Protein AF-A0A2C9UJ56-F1 (afdb_monomer_lite)

Secondary structure (DSSP, 8-state):
--S--HHHHHHHHHHHHHHHHHHHHHHHHHHHHHTTS-HHHHHHHHHHHHHHHHHHHHHHHHHHHHT-TT---S-HHHIIIIIHHHHHHHHHHHHHHHHHTT-STT-PPPHHHHHHHHHHHHHHHHHHHHHHHHHH--SS--TTTT----SS-TT--------

InterPro domains:
  IPR020532 Cycloeucalenol cycloisomerase [PTHR35136] (1-161)

Radius of gyration: 20.85 Å; chains: 1; bounding box: 59×52×51 Å

Organism: Manihot esculenta (NCBI:txid3983)

pLDDT: mean 81.33, std 14.79, range [35.41, 95.06]

Sequence (163 aa):
MNDVPHTTFLLTHVCFLFYHVTANMTLRRLRHAITDLPDKVQWVIEAAWILALSYFIAYLETLAISNFPYYEFVDRASMYKVGSLFYAIYFIVSFPMFLRIDEKPGDLWDLTRVAVDALGAAMLVTIILDLWRIFLGPIVPQRNAKQCLQRGLPWFHGHANET

Structure (mmCIF, N/CA/C/O backbone):
data_AF-A0A2C9UJ56-F1
#
_entry.id   AF-A0A2C9UJ56-F1
#
loop_
_atom_site.group_PDB
_atom_site.id
_atom_site.type_symbol
_atom_site.label_atom_id
_atom_site.label_alt_id
_atom_site.label_comp_id
_atom_site.label_asym_id
_atom_site.label_entity_id
_atom_site.label_seq_id
_atom_site.pdbx_PDB_ins_code
_atom_site.Cartn_x
_atom_site.Cartn_y
_atom_site.Cartn_z
_atom_site.occupancy
_atom_site.B_iso_or_equiv
_atom_site.auth_seq_id
_atom_site.auth_comp_id
_atom_site.auth_asym_id
_atom_site.auth_atom_id
_atom_site.pdbx_PDB_model_num
ATOM 1 N N . MET A 1 1 ? 27.482 -0.427 -5.618 1.00 56.41 1 MET A N 1
ATOM 2 C CA . MET A 1 1 ? 26.028 -0.149 -5.695 1.00 56.41 1 MET A CA 1
ATOM 3 C C . MET A 1 1 ? 25.823 0.703 -6.936 1.00 56.41 1 MET A C 1
ATOM 5 O O . MET A 1 1 ? 26.560 1.664 -7.054 1.00 56.41 1 MET A O 1
ATOM 9 N N . ASN A 1 2 ? 24.950 0.291 -7.862 1.00 65.94 2 ASN A N 1
ATOM 10 C CA . ASN A 1 2 ? 24.821 0.737 -9.270 1.00 65.94 2 ASN A CA 1
ATOM 11 C C . ASN A 1 2 ? 24.599 2.255 -9.511 1.00 65.94 2 ASN A C 1
ATOM 13 O O . ASN A 1 2 ? 23.561 2.626 -10.042 1.00 65.94 2 ASN A O 1
ATOM 17 N N . ASP A 1 3 ? 25.516 3.136 -9.105 1.00 73.50 3 ASP A N 1
ATOM 18 C CA . ASP A 1 3 ? 25.505 4.586 -9.392 1.00 73.50 3 ASP A CA 1
ATOM 19 C C . ASP A 1 3 ? 24.232 5.354 -8.963 1.00 73.50 3 ASP A C 1
ATOM 21 O O . ASP A 1 3 ? 24.013 6.500 -9.351 1.00 73.50 3 ASP A O 1
ATOM 25 N N . VAL A 1 4 ? 23.395 4.756 -8.106 1.00 77.62 4 VAL A N 1
ATOM 26 C CA . VAL A 1 4 ? 22.187 5.392 -7.562 1.00 77.62 4 VAL A CA 1
ATOM 27 C C . VAL A 1 4 ? 22.547 6.223 -6.321 1.00 77.62 4 VAL A C 1
ATOM 29 O O . VAL A 1 4 ? 23.162 5.681 -5.396 1.00 77.62 4 VAL A O 1
ATOM 32 N N . PRO A 1 5 ? 22.129 7.503 -6.233 1.00 83.06 5 PRO A N 1
ATOM 33 C CA . PRO A 1 5 ? 22.401 8.343 -5.067 1.00 83.06 5 PRO A CA 1
ATOM 34 C C . PRO A 1 5 ? 21.855 7.739 -3.768 1.00 83.06 5 PRO A C 1
ATOM 36 O O . PRO A 1 5 ? 20.692 7.360 -3.701 1.00 83.06 5 PRO A O 1
ATOM 39 N N . HIS A 1 6 ? 22.653 7.717 -2.695 1.00 82.31 6 HIS A N 1
ATOM 40 C CA . HIS A 1 6 ? 22.233 7.146 -1.403 1.00 82.31 6 HIS A CA 1
ATOM 41 C C . HIS A 1 6 ? 20.978 7.800 -0.807 1.00 82.31 6 HIS A C 1
ATOM 43 O O . HIS A 1 6 ? 20.223 7.164 -0.071 1.00 82.31 6 HIS A O 1
ATOM 49 N N . THR A 1 7 ? 20.738 9.066 -1.145 1.00 82.62 7 THR A N 1
ATOM 50 C CA . THR A 1 7 ? 19.562 9.824 -0.714 1.00 82.62 7 THR A CA 1
ATOM 51 C C . THR A 1 7 ? 18.252 9.206 -1.196 1.00 82.62 7 THR A C 1
ATOM 53 O O . THR A 1 7 ? 17.245 9.357 -0.509 1.00 82.62 7 THR A O 1
ATOM 56 N N . THR A 1 8 ? 18.243 8.464 -2.311 1.00 80.12 8 THR A N 1
ATOM 57 C CA . THR A 1 8 ? 17.021 7.825 -2.821 1.00 80.12 8 THR A CA 1
ATOM 58 C C . THR A 1 8 ? 16.516 6.742 -1.873 1.00 80.12 8 THR A C 1
ATOM 60 O O . THR A 1 8 ? 15.315 6.668 -1.645 1.00 80.12 8 THR A O 1
ATOM 63 N N . PHE A 1 9 ? 17.401 5.970 -1.232 1.00 82.38 9 PHE A N 1
ATOM 64 C CA . PHE A 1 9 ? 17.005 4.934 -0.271 1.00 82.38 9 PHE A CA 1
ATOM 65 C C . PHE A 1 9 ? 16.280 5.533 0.936 1.00 82.38 9 PHE A C 1
ATOM 67 O O . PHE A 1 9 ? 15.212 5.058 1.315 1.00 82.38 9 PHE A O 1
ATOM 74 N N . LEU A 1 10 ? 16.809 6.618 1.506 1.00 84.94 10 LEU A N 1
ATOM 75 C CA . LEU A 1 10 ? 16.147 7.308 2.616 1.00 84.94 10 LEU A CA 1
ATOM 76 C C . LEU A 1 10 ? 14.840 7.970 2.169 1.00 84.94 10 LEU A C 1
ATOM 78 O O . LEU A 1 10 ? 13.845 7.922 2.891 1.00 84.94 10 LEU A O 1
ATOM 82 N N . LEU A 1 11 ? 14.825 8.537 0.959 1.00 86.31 11 LEU A N 1
ATOM 83 C CA . LEU A 1 11 ? 13.638 9.169 0.397 1.00 86.31 11 LEU A CA 1
ATOM 84 C C . LEU A 1 11 ? 12.500 8.165 0.194 1.00 86.31 11 LEU A C 1
ATOM 86 O O . LEU A 1 11 ? 11.368 8.485 0.544 1.00 86.31 11 LEU A O 1
ATOM 90 N N . THR A 1 12 ? 12.791 6.946 -0.280 1.00 85.75 12 THR A N 1
ATOM 91 C CA . THR A 1 12 ? 11.751 5.916 -0.439 1.00 85.75 12 THR A CA 1
ATOM 92 C C . THR A 1 12 ? 11.009 5.669 0.868 1.00 85.75 12 THR A C 1
ATOM 94 O O . THR A 1 12 ? 9.782 5.648 0.872 1.00 85.75 12 THR A O 1
ATOM 97 N N . HIS A 1 13 ? 11.719 5.579 1.997 1.00 87.75 13 HIS A N 1
ATOM 98 C CA . HIS A 1 13 ? 11.092 5.350 3.295 1.00 87.75 13 HIS A CA 1
ATOM 99 C C . HIS A 1 13 ? 10.102 6.464 3.664 1.00 87.75 13 HIS A C 1
ATOM 101 O O . HIS A 1 13 ? 8.972 6.185 4.066 1.00 87.75 13 HIS A O 1
ATOM 107 N N . VAL A 1 14 ? 10.495 7.724 3.462 1.00 89.81 14 VAL A N 1
ATOM 108 C CA . VAL A 1 14 ? 9.632 8.887 3.718 1.00 89.81 14 VAL A CA 1
ATOM 109 C C . VAL A 1 14 ? 8.418 8.894 2.785 1.00 89.81 14 VAL A C 1
ATOM 111 O O . VAL A 1 14 ? 7.301 9.118 3.249 1.00 89.81 14 VAL A O 1
ATOM 114 N N . CYS A 1 15 ? 8.609 8.594 1.497 1.00 88.50 15 CYS A N 1
ATOM 115 C CA . CYS A 1 15 ? 7.524 8.483 0.519 1.00 88.50 15 CYS A CA 1
ATOM 116 C C . CYS A 1 15 ? 6.509 7.404 0.923 1.00 88.50 15 CYS A C 1
ATOM 118 O O . CYS A 1 15 ? 5.312 7.681 1.003 1.00 88.50 15 CYS A O 1
ATOM 120 N N . PHE A 1 16 ? 6.973 6.201 1.273 1.00 89.88 16 PHE A N 1
ATOM 121 C CA . PHE A 1 16 ? 6.087 5.124 1.712 1.00 89.88 16 PHE A CA 1
ATOM 122 C C . PHE A 1 16 ? 5.319 5.488 2.979 1.00 89.88 16 PHE A C 1
ATOM 124 O O . PHE A 1 16 ? 4.107 5.272 3.029 1.00 89.88 16 PHE A O 1
ATOM 131 N N . LEU A 1 17 ? 5.976 6.062 3.990 1.00 90.88 17 LEU A N 1
ATOM 132 C CA . LEU A 1 17 ? 5.291 6.511 5.203 1.00 90.88 17 LEU A CA 1
ATOM 133 C C . LEU A 1 17 ? 4.220 7.558 4.885 1.00 90.88 17 LEU A C 1
ATOM 135 O O . LEU A 1 17 ? 3.103 7.467 5.394 1.00 90.88 17 LEU A O 1
ATOM 139 N N . PHE A 1 18 ? 4.520 8.506 3.996 1.00 92.44 18 PHE A N 1
ATOM 140 C CA . PHE A 1 18 ? 3.563 9.519 3.565 1.00 92.44 18 PHE A CA 1
ATOM 141 C C . PHE A 1 18 ? 2.306 8.904 2.927 1.00 92.44 18 PHE A C 1
ATOM 143 O O . PHE A 1 18 ? 1.188 9.326 3.241 1.00 92.44 18 PHE A O 1
ATOM 150 N N . TYR A 1 19 ? 2.459 7.870 2.096 1.00 92.62 19 TYR A N 1
ATOM 151 C CA . TYR A 1 19 ? 1.326 7.155 1.499 1.00 92.62 19 TYR A CA 1
ATOM 152 C C . TYR A 1 19 ? 0.466 6.455 2.548 1.00 92.62 19 TYR A C 1
ATOM 154 O O . TYR A 1 19 ? -0.756 6.571 2.502 1.00 92.62 19 TYR A O 1
ATOM 162 N N . HIS A 1 20 ? 1.086 5.792 3.525 1.00 93.06 20 HIS A N 1
ATOM 163 C CA . HIS A 1 20 ? 0.362 5.089 4.586 1.00 93.06 20 HIS A CA 1
ATOM 164 C C . HIS A 1 20 ? -0.358 6.046 5.539 1.00 93.06 20 HIS A C 1
ATOM 166 O O . HIS A 1 20 ? -1.507 5.801 5.896 1.00 93.06 20 HIS A O 1
ATOM 172 N N . VAL A 1 21 ? 0.264 7.169 5.908 1.00 92.81 21 VAL A N 1
ATOM 173 C CA . VAL A 1 21 ? -0.384 8.200 6.735 1.00 92.81 21 VAL A CA 1
ATOM 174 C C . VAL A 1 21 ? -1.575 8.809 5.998 1.00 92.81 21 VAL A C 1
ATOM 176 O O . VAL A 1 21 ? -2.666 8.909 6.564 1.00 92.81 21 VAL A O 1
ATOM 179 N N . THR A 1 22 ? -1.395 9.166 4.723 1.00 92.19 22 THR A N 1
ATOM 180 C CA . THR A 1 22 ? -2.477 9.700 3.883 1.00 92.19 22 THR A CA 1
ATOM 181 C C . THR A 1 22 ? -3.613 8.685 3.744 1.00 92.19 22 THR A C 1
ATOM 183 O O . THR A 1 22 ? -4.778 9.030 3.954 1.00 92.19 22 THR A O 1
ATOM 186 N N . ALA A 1 23 ? -3.288 7.416 3.476 1.00 92.50 23 ALA A N 1
ATOM 187 C CA . ALA A 1 23 ? -4.262 6.334 3.410 1.00 92.50 23 ALA A CA 1
ATOM 188 C C . ALA A 1 23 ? -5.037 6.197 4.723 1.00 92.50 23 ALA A C 1
ATOM 190 O O . ALA A 1 23 ? -6.265 6.272 4.701 1.00 92.50 23 ALA A O 1
ATOM 191 N N . ASN A 1 24 ? -4.353 6.126 5.866 1.00 93.00 24 ASN A N 1
ATOM 192 C CA . ASN A 1 24 ? -4.988 6.033 7.181 1.00 93.00 24 ASN A CA 1
ATOM 193 C C . ASN A 1 24 ? -5.948 7.198 7.447 1.00 93.00 24 ASN A C 1
ATOM 195 O O . ASN A 1 24 ? -7.073 6.979 7.896 1.00 93.00 24 ASN A O 1
ATOM 199 N N . MET A 1 25 ? -5.551 8.435 7.130 1.00 92.12 25 MET A N 1
ATOM 200 C CA . MET A 1 25 ? -6.434 9.597 7.272 1.00 92.12 25 MET A CA 1
ATOM 201 C C . MET A 1 25 ? -7.694 9.473 6.408 1.00 92.12 25 MET A C 1
ATOM 203 O O . MET A 1 25 ? -8.795 9.744 6.893 1.00 92.12 25 MET A O 1
ATOM 207 N N . THR A 1 26 ? -7.557 9.052 5.145 1.00 93.06 26 THR A N 1
ATOM 208 C CA . THR A 1 26 ? -8.716 8.875 4.253 1.00 93.06 26 THR A CA 1
ATOM 209 C C . THR A 1 26 ? -9.622 7.731 4.698 1.00 93.06 26 THR A C 1
ATOM 211 O O . THR A 1 26 ? -10.835 7.917 4.725 1.00 93.06 26 THR A O 1
ATOM 214 N N . LEU A 1 27 ? -9.062 6.592 5.122 1.00 91.88 27 LEU A N 1
ATOM 215 C CA . LEU A 1 27 ? -9.838 5.447 5.597 1.00 91.88 27 LEU A CA 1
ATOM 216 C C . LEU A 1 27 ? -10.579 5.759 6.900 1.00 91.88 27 LEU A C 1
ATOM 218 O O . LEU A 1 27 ? -11.744 5.395 7.024 1.00 91.88 27 LEU A O 1
ATOM 222 N N . ARG A 1 28 ? -9.963 6.478 7.848 1.00 92.00 28 ARG A N 1
ATOM 223 C CA . ARG A 1 28 ? -10.650 6.920 9.077 1.00 92.00 28 ARG A CA 1
ATOM 224 C C . ARG A 1 28 ? -11.825 7.843 8.769 1.00 92.00 28 ARG A C 1
ATOM 226 O O . ARG A 1 28 ? -12.906 7.673 9.327 1.00 92.00 28 ARG A O 1
ATOM 233 N N . ARG A 1 29 ? -11.636 8.799 7.852 1.00 92.38 29 ARG A N 1
ATOM 234 C CA . ARG A 1 29 ? -12.720 9.685 7.399 1.00 92.38 29 ARG A CA 1
ATOM 235 C C . ARG A 1 29 ? -13.830 8.913 6.695 1.00 92.38 29 ARG A C 1
ATOM 237 O O . ARG A 1 29 ? -14.997 9.183 6.955 1.00 92.38 29 ARG A O 1
ATOM 244 N N . LEU A 1 30 ? -13.469 7.954 5.844 1.00 91.81 30 LEU A N 1
ATOM 245 C CA . LEU A 1 30 ? -14.426 7.102 5.149 1.00 91.81 30 LEU A CA 1
ATOM 246 C C . LEU A 1 30 ? -15.245 6.276 6.142 1.00 91.81 30 LEU A C 1
ATOM 248 O O . LEU A 1 30 ? -16.466 6.329 6.080 1.00 91.81 30 LEU A O 1
ATOM 252 N N . ARG A 1 31 ? -14.588 5.597 7.092 1.00 90.62 31 ARG A N 1
ATOM 253 C CA . ARG A 1 31 ? -15.236 4.839 8.174 1.00 90.62 31 ARG A CA 1
ATOM 254 C C . ARG A 1 31 ? -16.244 5.675 8.935 1.00 90.62 31 ARG A C 1
ATOM 256 O O . ARG A 1 31 ? -17.377 5.251 9.111 1.00 90.62 31 ARG A O 1
ATOM 263 N N . HIS A 1 32 ? -15.849 6.886 9.317 1.00 90.69 32 HIS A N 1
ATOM 264 C CA . HIS A 1 32 ? -16.751 7.794 10.007 1.00 90.69 32 HIS A CA 1
ATOM 265 C C . HIS A 1 32 ? -17.959 8.179 9.138 1.00 90.69 32 HIS A C 1
ATOM 267 O O . HIS A 1 32 ? -19.086 8.158 9.623 1.00 90.69 32 HIS A O 1
ATOM 273 N N . ALA A 1 33 ? -17.745 8.452 7.848 1.00 90.56 33 ALA A N 1
ATOM 274 C CA . ALA A 1 33 ? -18.808 8.815 6.911 1.00 90.56 33 ALA A CA 1
ATOM 275 C C . ALA A 1 33 ? -19.780 7.665 6.589 1.00 90.56 33 ALA A C 1
ATOM 277 O O . ALA A 1 33 ? -20.925 7.929 6.233 1.00 90.56 33 ALA A O 1
ATOM 278 N N . ILE A 1 34 ? -19.340 6.407 6.696 1.00 90.88 34 ILE A N 1
ATOM 279 C CA . ILE A 1 34 ? -20.161 5.226 6.385 1.00 90.88 34 ILE A CA 1
ATOM 280 C C . ILE A 1 34 ? -20.761 4.545 7.620 1.00 90.88 34 ILE A C 1
ATOM 282 O O . ILE A 1 34 ? -21.427 3.526 7.459 1.00 90.88 34 ILE A O 1
ATOM 286 N N . THR A 1 35 ? -20.559 5.096 8.824 1.00 89.56 35 THR A N 1
ATOM 287 C CA . THR A 1 35 ? -20.985 4.492 10.105 1.00 89.56 35 THR A CA 1
ATOM 288 C C . THR A 1 35 ? -22.474 4.128 10.134 1.00 89.56 35 THR A C 1
ATOM 290 O O . THR A 1 35 ? -22.847 3.125 10.735 1.00 89.56 35 THR A O 1
ATOM 293 N N . ASP A 1 36 ? -23.318 4.903 9.449 1.00 90.12 36 ASP A N 1
ATOM 294 C CA . ASP A 1 36 ? -24.773 4.704 9.436 1.00 90.12 36 ASP A CA 1
ATOM 295 C C . ASP A 1 36 ? -25.244 3.636 8.426 1.00 90.12 36 ASP A C 1
ATOM 297 O O . ASP A 1 36 ? -26.428 3.293 8.381 1.00 90.12 36 ASP A O 1
ATOM 301 N N . LEU A 1 37 ? -24.345 3.107 7.585 1.00 89.19 37 LEU A N 1
ATOM 302 C CA . LEU A 1 37 ? -24.674 2.085 6.589 1.00 89.19 37 LEU A CA 1
ATOM 303 C C . LEU A 1 37 ? -24.587 0.661 7.166 1.00 89.19 37 LEU A C 1
ATOM 305 O O . LEU A 1 37 ? -23.851 0.427 8.119 1.00 89.19 37 LEU A O 1
ATOM 309 N N . PRO A 1 38 ? -25.262 -0.330 6.550 1.00 91.88 38 PRO A N 1
ATOM 310 C CA . PRO A 1 38 ? -25.139 -1.732 6.947 1.00 91.88 38 PRO A CA 1
ATOM 311 C C . PRO A 1 38 ? -23.702 -2.262 6.827 1.00 91.88 38 PRO A C 1
ATOM 313 O O . PRO A 1 38 ? -23.032 -1.995 5.828 1.00 91.88 38 PRO A O 1
ATOM 316 N N . ASP A 1 39 ? -23.279 -3.125 7.757 1.00 90.00 39 ASP A N 1
ATOM 317 C CA . ASP A 1 39 ? -21.910 -3.672 7.845 1.00 90.00 39 ASP A CA 1
ATOM 318 C C . ASP A 1 39 ? -21.371 -4.244 6.525 1.00 90.00 39 ASP A C 1
ATOM 320 O O . ASP A 1 39 ? -20.211 -4.048 6.167 1.00 90.00 39 ASP A O 1
ATOM 324 N N . LYS A 1 40 ? -22.222 -4.941 5.758 1.00 92.25 40 LYS A N 1
ATOM 325 C CA . LYS A 1 40 ? -21.837 -5.503 4.451 1.00 92.25 40 LYS A CA 1
ATOM 326 C C . LYS A 1 40 ? -21.481 -4.413 3.445 1.00 92.25 40 LYS A C 1
ATOM 328 O O . LYS A 1 40 ? -20.553 -4.578 2.661 1.00 92.25 40 LYS A O 1
ATOM 333 N N . VAL A 1 41 ? -22.235 -3.318 3.453 1.00 91.25 41 VAL A N 1
ATOM 334 C CA . VAL A 1 41 ? -22.017 -2.185 2.553 1.00 91.25 41 VAL A CA 1
ATOM 335 C C . VAL A 1 41 ? -20.766 -1.425 2.980 1.00 91.25 41 VAL A C 1
ATOM 337 O O . VAL A 1 41 ? -19.962 -1.079 2.119 1.00 91.25 41 VAL A O 1
ATOM 340 N N . GLN A 1 42 ? -20.545 -1.258 4.289 1.00 89.56 42 GLN A N 1
ATOM 341 C CA . GLN A 1 42 ? -19.312 -0.665 4.808 1.00 89.56 42 GLN A CA 1
ATOM 342 C C . GLN A 1 42 ? -18.076 -1.450 4.354 1.00 89.56 42 GLN A C 1
ATOM 344 O O . GLN A 1 42 ? -17.159 -0.869 3.781 1.00 89.56 42 GLN A O 1
ATOM 349 N N . TRP A 1 43 ? -18.094 -2.779 4.507 1.00 91.50 43 TRP A N 1
ATOM 350 C CA . TRP A 1 43 ? -17.003 -3.656 4.068 1.00 91.50 43 TRP A CA 1
ATOM 351 C C . TRP A 1 43 ? -16.701 -3.539 2.572 1.00 91.50 43 TRP A C 1
ATOM 353 O O . TRP A 1 43 ? -15.536 -3.480 2.178 1.00 91.50 43 TRP A O 1
ATOM 363 N N . VAL A 1 44 ? -17.738 -3.496 1.731 1.00 93.50 44 VAL A N 1
ATOM 364 C CA . VAL A 1 44 ? -17.572 -3.344 0.278 1.00 93.50 44 VAL A CA 1
ATOM 365 C C . VAL A 1 44 ? -16.991 -1.975 -0.063 1.00 93.50 44 VAL A C 1
ATOM 367 O O . VAL A 1 44 ? -16.089 -1.894 -0.896 1.00 93.50 44 VAL A O 1
ATOM 370 N N . ILE A 1 45 ? -17.466 -0.910 0.586 1.00 93.25 45 ILE A N 1
ATOM 371 C CA . ILE A 1 45 ? -16.963 0.449 0.366 1.00 93.25 45 ILE A CA 1
ATOM 372 C C . ILE A 1 45 ? -15.504 0.568 0.820 1.00 93.25 45 ILE A C 1
ATOM 374 O O . ILE A 1 45 ? -14.687 1.101 0.072 1.00 93.25 45 ILE A O 1
ATOM 378 N N . GLU A 1 46 ? -15.150 0.037 1.992 1.00 92.12 46 GLU A N 1
ATOM 379 C CA . GLU A 1 46 ? -13.766 0.018 2.477 1.00 92.12 46 GLU A CA 1
ATOM 380 C C . GLU A 1 46 ? -12.844 -0.742 1.522 1.00 92.12 46 GLU A C 1
ATOM 382 O O . GLU A 1 46 ? -11.804 -0.217 1.124 1.00 92.12 46 GLU A O 1
ATOM 387 N N . ALA A 1 47 ? -13.235 -1.950 1.108 1.00 93.25 47 ALA A N 1
ATOM 388 C CA . ALA A 1 47 ? -12.447 -2.752 0.178 1.00 93.25 47 ALA A CA 1
ATOM 389 C C . ALA A 1 47 ? -12.277 -2.045 -1.175 1.00 93.25 47 ALA A C 1
ATOM 391 O O . ALA A 1 47 ? -11.166 -1.975 -1.701 1.00 93.25 47 ALA A O 1
ATOM 392 N N . ALA A 1 48 ? -13.353 -1.470 -1.721 1.00 94.31 48 ALA A N 1
ATOM 393 C CA . ALA A 1 48 ? -13.304 -0.710 -2.966 1.00 94.31 48 ALA A CA 1
ATOM 394 C C . ALA A 1 48 ? -12.397 0.523 -2.847 1.00 94.31 48 ALA A C 1
ATOM 396 O O . ALA A 1 48 ? -11.631 0.814 -3.767 1.00 94.31 48 ALA A O 1
ATOM 397 N N . TRP A 1 49 ? -12.437 1.220 -1.709 1.00 94.19 49 TRP A N 1
ATOM 398 C CA . TRP A 1 49 ? -11.589 2.380 -1.458 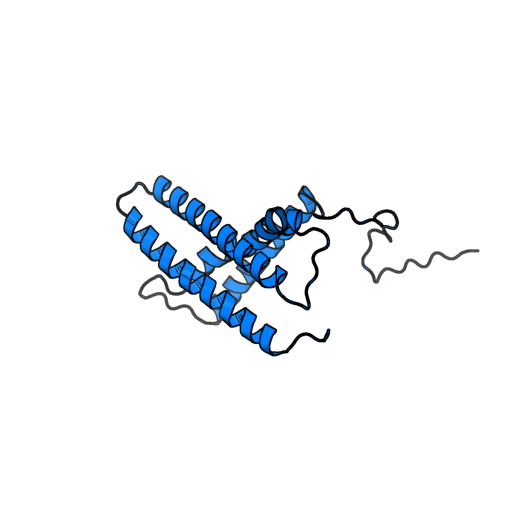1.00 94.19 49 TRP A CA 1
ATOM 399 C C . TRP A 1 49 ? -10.113 2.007 -1.343 1.00 94.19 49 TRP A C 1
ATOM 401 O O . TRP A 1 49 ? -9.276 2.673 -1.949 1.00 94.19 49 TRP A O 1
ATOM 411 N N . ILE A 1 50 ? -9.789 0.923 -0.627 1.00 94.62 50 ILE A N 1
ATOM 412 C CA . ILE A 1 50 ? -8.420 0.397 -0.545 1.00 94.62 50 ILE A CA 1
ATOM 413 C C . ILE A 1 50 ? -7.918 0.060 -1.947 1.00 94.62 50 ILE A C 1
ATOM 415 O O . ILE A 1 50 ? -6.869 0.556 -2.337 1.00 94.62 50 ILE A O 1
ATOM 419 N N . LEU A 1 51 ? -8.683 -0.702 -2.736 1.00 93.81 51 LEU A N 1
ATOM 420 C CA . LEU A 1 51 ? -8.297 -1.069 -4.103 1.00 93.81 51 LEU A CA 1
ATOM 421 C C . LEU A 1 51 ? -8.041 0.163 -4.983 1.00 93.81 51 LEU A C 1
ATOM 423 O O . LEU A 1 51 ? -7.017 0.233 -5.666 1.00 93.81 51 LEU A O 1
ATOM 427 N N . ALA A 1 52 ? -8.944 1.145 -4.944 1.00 93.88 52 ALA A N 1
ATOM 428 C CA . ALA A 1 52 ? -8.815 2.374 -5.717 1.00 93.88 52 ALA A CA 1
ATOM 429 C C . ALA A 1 52 ? -7.585 3.191 -5.293 1.00 93.88 52 ALA A C 1
ATOM 431 O O . ALA A 1 52 ? -6.798 3.611 -6.143 1.00 93.88 52 ALA A O 1
ATOM 432 N N . LEU A 1 53 ? -7.387 3.381 -3.986 1.00 93.56 53 LEU A N 1
ATOM 433 C CA . LEU A 1 53 ? -6.270 4.151 -3.449 1.00 93.56 53 LEU A CA 1
ATOM 434 C C . LEU A 1 53 ? -4.927 3.451 -3.697 1.00 93.56 53 LEU A C 1
ATOM 436 O O . LEU A 1 53 ? -3.959 4.104 -4.082 1.00 93.56 53 LEU A O 1
ATOM 440 N N . SER A 1 54 ? -4.870 2.129 -3.522 1.00 94.06 54 SER A N 1
ATOM 441 C CA . SER A 1 54 ? -3.679 1.317 -3.783 1.00 94.06 54 SER A CA 1
ATOM 442 C C . SER A 1 54 ? -3.253 1.414 -5.242 1.00 94.06 54 SER A C 1
ATOM 444 O O . SER A 1 54 ? -2.078 1.651 -5.517 1.00 94.06 54 SER A O 1
ATOM 446 N N . TYR A 1 55 ? -4.199 1.294 -6.179 1.00 92.75 55 TYR A N 1
ATOM 447 C CA . TYR A 1 55 ? -3.907 1.450 -7.602 1.00 92.75 55 TYR A CA 1
ATOM 448 C C . TYR A 1 55 ? -3.482 2.882 -7.946 1.00 92.75 55 TYR A C 1
ATOM 450 O O . TYR A 1 55 ? -2.521 3.077 -8.687 1.00 92.75 55 TYR A O 1
ATOM 458 N N . PHE A 1 56 ? -4.150 3.889 -7.376 1.00 92.38 56 PHE A N 1
ATOM 459 C CA . PHE A 1 56 ? -3.813 5.293 -7.605 1.00 92.38 56 PHE A CA 1
ATOM 460 C C . PHE A 1 56 ? -2.385 5.630 -7.156 1.00 92.38 56 PHE A C 1
ATOM 462 O O . PHE A 1 56 ? -1.618 6.195 -7.936 1.00 92.38 56 PHE A O 1
ATOM 469 N N . ILE A 1 57 ? -1.993 5.237 -5.939 1.00 92.81 57 ILE A N 1
ATOM 470 C CA . ILE A 1 57 ? -0.632 5.474 -5.438 1.00 92.81 57 ILE A CA 1
ATOM 471 C C . ILE A 1 57 ? 0.393 4.666 -6.237 1.00 92.81 57 ILE A C 1
ATOM 473 O O . ILE A 1 57 ? 1.413 5.221 -6.638 1.00 92.81 57 ILE A O 1
ATOM 477 N N . ALA A 1 58 ? 0.109 3.400 -6.553 1.00 91.12 58 ALA A N 1
ATOM 478 C CA . ALA A 1 58 ? 1.003 2.593 -7.378 1.00 91.12 58 ALA A CA 1
ATOM 479 C C . ALA A 1 58 ? 1.221 3.194 -8.776 1.00 91.12 58 ALA A C 1
ATOM 481 O O . ALA A 1 58 ? 2.330 3.162 -9.314 1.00 91.12 58 ALA A O 1
ATOM 482 N N . TYR A 1 59 ? 0.180 3.782 -9.362 1.00 88.06 59 TYR A N 1
ATOM 483 C CA . TYR A 1 59 ? 0.275 4.488 -10.632 1.00 88.06 59 TYR A CA 1
ATOM 484 C C . TYR A 1 59 ? 1.129 5.760 -10.524 1.00 88.06 59 TYR A C 1
ATOM 486 O O . TYR A 1 59 ? 2.005 5.968 -11.364 1.00 88.06 59 TYR A O 1
ATOM 494 N N . LEU A 1 60 ? 0.936 6.576 -9.480 1.00 89.81 60 LEU A N 1
ATOM 495 C CA . LEU A 1 60 ? 1.762 7.767 -9.237 1.00 89.81 60 LEU A CA 1
ATOM 496 C C . LEU A 1 60 ? 3.237 7.418 -9.024 1.00 89.81 60 LEU A C 1
ATOM 498 O O . LEU A 1 60 ? 4.103 8.083 -9.584 1.00 89.81 60 LEU A O 1
ATOM 502 N N . GLU A 1 61 ? 3.517 6.352 -8.280 1.00 86.56 61 GLU A N 1
ATOM 503 C CA . GLU A 1 61 ? 4.869 5.821 -8.093 1.00 86.56 61 GLU A CA 1
ATOM 504 C C . GLU A 1 61 ? 5.485 5.388 -9.426 1.00 86.56 61 GLU A C 1
ATOM 506 O O . GLU A 1 61 ? 6.602 5.777 -9.763 1.00 86.56 61 GLU A O 1
ATOM 511 N N . THR A 1 62 ? 4.726 4.658 -10.248 1.00 85.38 62 THR A N 1
ATOM 512 C CA . THR A 1 62 ? 5.187 4.243 -11.581 1.00 85.38 62 THR A CA 1
ATOM 513 C C . THR A 1 62 ? 5.484 5.458 -12.468 1.00 85.38 62 THR A C 1
ATOM 515 O O . THR A 1 62 ? 6.474 5.464 -13.200 1.00 85.38 62 THR A O 1
ATOM 518 N N . LEU A 1 63 ? 4.664 6.513 -12.391 1.00 84.31 63 LEU A N 1
ATOM 519 C CA . LEU A 1 63 ? 4.910 7.772 -13.096 1.00 84.31 63 LEU A CA 1
ATOM 520 C C . LEU A 1 63 ? 6.153 8.500 -12.575 1.00 84.31 63 LEU A C 1
ATOM 522 O O . LEU A 1 63 ? 6.956 8.971 -13.383 1.00 84.31 63 LEU A O 1
ATOM 526 N N . ALA A 1 64 ? 6.337 8.577 -11.258 1.00 84.00 64 ALA A N 1
ATOM 527 C CA . ALA A 1 64 ? 7.498 9.212 -10.645 1.00 84.00 64 ALA A CA 1
ATOM 528 C C . ALA A 1 64 ? 8.798 8.503 -11.054 1.00 84.00 64 ALA A C 1
ATOM 530 O O . ALA A 1 64 ? 9.740 9.156 -11.504 1.00 84.00 64 ALA A O 1
ATOM 531 N N . ILE A 1 65 ? 8.811 7.167 -11.003 1.00 82.06 65 ILE A N 1
ATOM 532 C CA . ILE A 1 65 ? 9.951 6.341 -11.423 1.00 82.06 65 ILE A CA 1
ATOM 533 C C . ILE A 1 65 ? 10.198 6.477 -12.930 1.00 82.06 65 ILE A C 1
ATOM 535 O O . ILE A 1 65 ? 11.349 6.565 -13.346 1.00 82.06 65 ILE A O 1
ATOM 539 N N . SER A 1 66 ? 9.1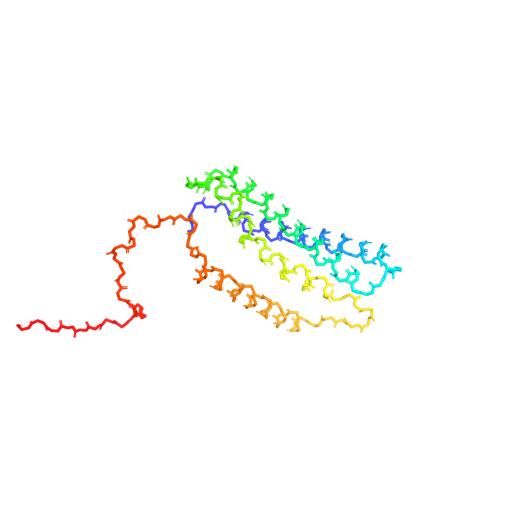44 6.573 -13.753 1.00 80.88 66 SER A N 1
ATOM 540 C CA . SER A 1 66 ? 9.281 6.722 -15.215 1.00 80.88 66 SER A CA 1
ATOM 541 C C . SER A 1 66 ? 10.030 7.981 -15.654 1.00 80.88 66 SER A C 1
ATOM 543 O O . SER A 1 66 ? 10.569 8.018 -16.758 1.00 80.88 66 SER A O 1
ATOM 545 N N . ASN A 1 67 ? 10.049 9.005 -14.798 1.00 78.88 67 ASN A N 1
ATOM 546 C CA . ASN A 1 67 ? 10.741 10.266 -15.040 1.00 78.88 67 ASN A CA 1
ATOM 547 C C . ASN A 1 67 ? 12.143 10.304 -14.410 1.00 78.88 67 ASN A C 1
ATOM 549 O O . ASN A 1 67 ? 12.832 11.318 -14.522 1.00 78.88 67 ASN A O 1
ATOM 553 N N . PHE A 1 68 ? 12.574 9.234 -13.732 1.00 79.94 68 PHE A N 1
ATOM 554 C CA . PHE A 1 68 ? 13.872 9.189 -13.073 1.00 79.94 68 PHE A CA 1
ATOM 555 C C . PHE A 1 68 ? 14.975 8.780 -14.067 1.00 79.94 68 PHE A C 1
ATOM 557 O O . PHE A 1 68 ? 14.863 7.736 -14.707 1.00 79.94 68 PHE A O 1
ATOM 564 N N . PRO A 1 69 ? 16.075 9.547 -14.184 1.00 74.75 69 PRO A N 1
ATOM 565 C CA . PRO A 1 69 ? 17.063 9.374 -15.257 1.00 74.75 69 PRO A CA 1
ATOM 566 C C . PRO A 1 69 ? 17.854 8.058 -15.193 1.00 74.75 69 PRO A C 1
ATOM 568 O O . PRO A 1 69 ? 18.474 7.675 -16.177 1.00 74.75 69 PRO A O 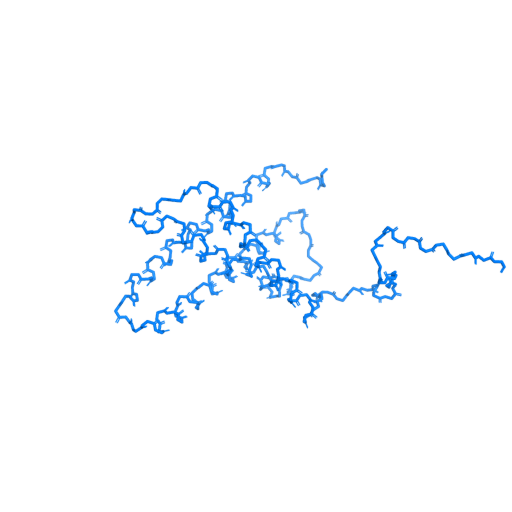1
ATOM 571 N N . TYR A 1 70 ? 17.827 7.359 -14.056 1.00 70.31 70 TYR A N 1
ATOM 572 C CA . TYR A 1 70 ? 18.522 6.082 -13.858 1.00 70.31 70 TYR A CA 1
ATOM 573 C C . TYR A 1 70 ? 17.614 4.858 -14.067 1.00 70.31 70 TYR A C 1
ATOM 575 O O . TYR A 1 70 ? 18.024 3.740 -13.759 1.00 70.31 70 TYR A O 1
ATOM 583 N N . TYR A 1 71 ? 16.374 5.051 -14.534 1.00 67.88 71 TYR A N 1
ATOM 584 C CA . TYR A 1 71 ? 15.405 3.971 -14.702 1.00 67.88 71 TYR A CA 1
ATOM 585 C C . TYR A 1 71 ? 14.794 3.985 -16.108 1.00 67.88 71 TYR A C 1
ATOM 587 O O . TYR A 1 71 ? 14.084 4.914 -16.482 1.00 67.88 71 TYR A O 1
ATOM 595 N N . GLU A 1 72 ? 15.022 2.918 -16.881 1.00 68.44 72 GLU A N 1
ATOM 596 C CA . GLU A 1 72 ? 14.438 2.752 -18.215 1.00 68.44 72 GLU A CA 1
ATOM 597 C C . GLU A 1 72 ? 13.417 1.610 -18.257 1.00 68.44 72 GLU A C 1
ATOM 599 O O . GLU A 1 72 ? 13.649 0.500 -17.777 1.00 68.44 72 GLU A O 1
ATOM 604 N N . PHE A 1 73 ? 12.270 1.882 -18.880 1.00 68.69 73 PHE A N 1
ATOM 605 C CA . PHE A 1 73 ? 11.219 0.899 -19.122 1.00 68.69 73 PHE A CA 1
ATOM 606 C C . PHE A 1 73 ? 11.248 0.429 -20.577 1.00 68.69 73 PHE A C 1
ATOM 608 O O . PHE A 1 73 ? 11.149 1.250 -21.487 1.00 68.69 73 PHE A O 1
ATOM 615 N N . VAL A 1 74 ? 11.301 -0.892 -20.786 1.00 68.75 74 VAL A N 1
ATOM 616 C CA . VAL A 1 74 ? 11.231 -1.512 -22.125 1.00 68.75 74 VAL A CA 1
ATOM 617 C C . VAL A 1 74 ? 9.873 -1.248 -22.788 1.00 68.75 74 VAL A C 1
ATOM 619 O O . VAL A 1 74 ? 9.822 -0.886 -23.958 1.00 68.75 74 VAL A O 1
ATOM 622 N N . ASP A 1 75 ? 8.777 -1.385 -22.032 1.00 73.50 75 ASP A N 1
ATOM 623 C CA . ASP A 1 75 ? 7.422 -1.029 -22.467 1.00 73.50 75 ASP A CA 1
ATOM 624 C C . ASP A 1 75 ? 6.694 -0.237 -21.371 1.00 73.50 75 ASP A C 1
ATOM 626 O O . ASP A 1 75 ? 6.239 -0.782 -20.359 1.00 73.50 75 ASP A O 1
ATOM 630 N N . ARG A 1 76 ? 6.575 1.077 -21.588 1.00 73.25 76 ARG A N 1
ATOM 631 C CA . ARG A 1 76 ? 5.916 2.003 -20.656 1.00 73.25 76 ARG A CA 1
ATOM 632 C C . ARG A 1 76 ? 4.413 1.743 -20.546 1.00 73.25 76 ARG A C 1
ATOM 634 O O . ARG A 1 76 ? 3.853 1.913 -19.468 1.00 73.25 76 ARG A O 1
ATOM 641 N N . ALA A 1 77 ? 3.755 1.313 -21.623 1.00 75.00 77 ALA A N 1
ATOM 642 C CA . ALA A 1 77 ? 2.307 1.126 -21.630 1.00 75.00 77 ALA A CA 1
ATOM 643 C C . ALA A 1 77 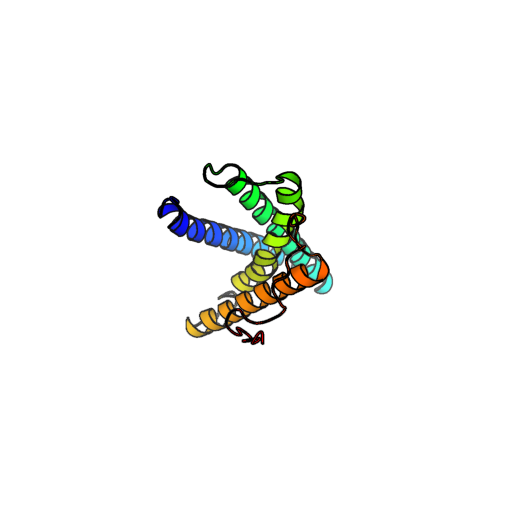? 1.896 -0.092 -20.790 1.00 75.00 77 ALA A C 1
ATOM 645 O O . ALA A 1 77 ? 0.963 -0.006 -19.987 1.00 75.00 77 ALA A O 1
ATOM 646 N N . SER A 1 78 ? 2.632 -1.198 -20.920 1.00 73.19 78 SER A N 1
ATOM 647 C CA . SER A 1 78 ? 2.478 -2.373 -20.049 1.00 73.19 78 SER A CA 1
ATOM 648 C C . SER A 1 78 ? 2.910 -2.070 -18.610 1.00 73.19 78 SER A C 1
ATOM 650 O O . SER A 1 78 ? 2.249 -2.498 -17.662 1.00 73.19 78 SER A O 1
ATOM 652 N N . MET A 1 79 ? 3.944 -1.233 -18.467 1.00 77.62 79 MET A N 1
ATOM 653 C CA . MET A 1 79 ? 4.344 -0.489 -17.268 1.00 77.62 79 MET A CA 1
ATOM 654 C C . MET A 1 79 ? 3.167 0.020 -16.432 1.00 77.62 79 MET A C 1
ATOM 656 O O . MET A 1 79 ? 2.861 -0.439 -15.330 1.00 77.62 79 MET A O 1
ATOM 660 N N . TYR A 1 80 ? 2.480 0.988 -17.025 1.00 76.19 80 TYR A N 1
ATOM 661 C CA . TYR A 1 80 ? 1.441 1.767 -16.370 1.00 76.19 80 TYR A CA 1
ATOM 662 C C . TYR A 1 80 ? 0.155 1.000 -16.077 1.00 76.19 80 TYR A C 1
ATOM 664 O O . TYR A 1 80 ? -0.618 1.455 -15.236 1.00 76.19 80 TYR A O 1
ATOM 672 N N . LYS A 1 81 ? -0.098 -0.124 -16.757 1.00 77.19 81 LYS A N 1
ATOM 673 C CA . LYS A 1 81 ? -1.325 -0.916 -16.573 1.00 77.19 81 LYS A CA 1
ATOM 674 C C . LYS A 1 81 ? -1.102 -2.162 -15.726 1.00 77.19 81 LYS A C 1
ATOM 676 O O . LYS A 1 81 ? -1.835 -2.397 -14.775 1.00 77.19 81 LYS A O 1
ATOM 681 N N . VAL A 1 82 ? -0.114 -2.977 -16.092 1.00 78.81 82 VAL A N 1
ATOM 682 C CA . VAL A 1 82 ? 0.130 -4.276 -15.451 1.00 78.81 82 VAL A CA 1
ATOM 683 C C . VAL A 1 82 ? 1.157 -4.137 -14.334 1.00 78.81 82 VAL A C 1
ATOM 685 O O . VAL A 1 82 ? 0.971 -4.712 -13.267 1.00 78.81 82 VAL A O 1
ATOM 688 N N . GLY A 1 83 ? 2.204 -3.332 -14.544 1.00 79.44 83 GLY A N 1
ATOM 689 C CA . GLY A 1 83 ? 3.209 -3.057 -13.513 1.00 79.44 83 GLY A CA 1
ATOM 690 C C . GLY A 1 83 ? 2.621 -2.319 -12.312 1.00 79.44 83 GLY A C 1
ATOM 691 O O . GLY A 1 83 ? 2.839 -2.729 -11.175 1.00 79.44 83 GLY A O 1
ATOM 692 N N . SER A 1 84 ? 1.801 -1.296 -12.557 1.00 83.00 84 SER A N 1
ATOM 693 C CA . SER A 1 84 ? 1.083 -0.571 -11.499 1.00 83.00 84 SER A CA 1
ATOM 694 C C . SER A 1 84 ? 0.114 -1.473 -10.729 1.00 83.00 84 SER A C 1
ATOM 696 O O . SER A 1 84 ? 0.056 -1.392 -9.508 1.00 83.00 84 SER A O 1
ATOM 698 N N . LEU A 1 85 ? -0.602 -2.377 -11.408 1.00 85.81 85 LEU A N 1
ATOM 699 C CA . LEU A 1 85 ? -1.503 -3.332 -10.762 1.00 85.81 85 LEU A CA 1
ATOM 700 C C . LEU A 1 85 ? -0.735 -4.350 -9.908 1.00 85.81 85 LEU A C 1
ATOM 702 O O . LEU A 1 85 ? -1.132 -4.629 -8.780 1.00 85.81 85 LEU A O 1
ATOM 706 N N . PHE A 1 86 ? 0.389 -4.858 -10.415 1.00 86.00 86 PHE A N 1
ATOM 707 C CA . PHE A 1 86 ? 1.275 -5.742 -9.660 1.00 86.00 86 PHE A CA 1
ATOM 708 C C . PHE A 1 86 ? 1.843 -5.038 -8.422 1.00 86.00 86 PHE A C 1
ATOM 710 O O . PHE A 1 86 ? 1.877 -5.604 -7.334 1.00 86.00 86 PHE A O 1
ATOM 717 N N . TYR A 1 87 ? 2.223 -3.769 -8.562 1.00 86.19 87 TYR A N 1
ATOM 718 C CA . TYR A 1 87 ? 2.711 -2.963 -7.450 1.00 86.19 87 TYR A CA 1
ATOM 719 C C . TYR A 1 87 ? 1.599 -2.568 -6.461 1.00 86.19 87 TYR A C 1
ATOM 721 O O . TYR A 1 87 ? 1.831 -2.504 -5.255 1.00 86.19 87 TYR A O 1
ATOM 729 N N . ALA A 1 88 ? 0.358 -2.401 -6.922 1.00 91.31 88 ALA A N 1
ATOM 730 C CA . ALA A 1 88 ? -0.787 -2.122 -6.059 1.00 91.31 88 ALA A CA 1
ATOM 731 C C . ALA A 1 88 ? -1.034 -3.234 -5.025 1.00 91.31 88 ALA A C 1
ATOM 733 O O . ALA A 1 88 ? -1.499 -2.933 -3.928 1.00 91.31 88 ALA A O 1
ATOM 734 N N . ILE A 1 89 ? -0.666 -4.491 -5.316 1.00 91.19 89 ILE A N 1
ATOM 735 C CA . ILE A 1 89 ? -0.775 -5.633 -4.384 1.00 91.19 89 ILE A CA 1
ATOM 736 C C . ILE A 1 89 ? -0.083 -5.343 -3.048 1.00 91.19 89 ILE A C 1
ATOM 738 O O . ILE A 1 89 ? -0.627 -5.668 -1.991 1.00 91.19 89 ILE A O 1
ATOM 742 N N . TYR A 1 90 ? 1.080 -4.685 -3.081 1.00 91.38 90 TYR A N 1
ATOM 743 C CA . TYR A 1 90 ? 1.805 -4.298 -1.871 1.00 91.38 90 TYR A CA 1
ATOM 744 C C . TYR A 1 90 ? 0.938 -3.399 -0.984 1.00 91.38 90 TYR A C 1
ATOM 746 O O . TYR A 1 90 ? 0.803 -3.638 0.215 1.00 91.38 90 TYR A O 1
ATOM 754 N N . PHE A 1 91 ? 0.289 -2.397 -1.578 1.00 92.31 91 PHE A N 1
ATOM 755 C CA . PHE A 1 91 ? -0.557 -1.451 -0.857 1.00 92.31 91 PHE A CA 1
ATOM 756 C C . PHE A 1 91 ? -1.895 -2.048 -0.412 1.00 92.31 91 PHE A C 1
ATOM 758 O O . PHE A 1 91 ? -2.379 -1.682 0.657 1.00 92.31 91 PHE A O 1
ATOM 765 N N . ILE A 1 92 ? -2.462 -2.991 -1.174 1.00 93.38 92 ILE A N 1
ATOM 766 C CA . ILE A 1 92 ? -3.719 -3.673 -0.822 1.00 93.38 92 ILE A CA 1
ATOM 767 C C . ILE A 1 92 ? -3.590 -4.388 0.525 1.00 93.38 92 ILE A C 1
ATOM 769 O O . ILE A 1 92 ? -4.518 -4.362 1.330 1.00 93.38 92 ILE A O 1
ATOM 773 N N . VAL A 1 93 ? -2.434 -5.004 0.785 1.00 92.75 93 VAL A N 1
ATOM 774 C CA . VAL A 1 93 ? -2.148 -5.661 2.067 1.00 92.75 93 VAL A CA 1
ATOM 775 C C . VAL A 1 93 ? -1.646 -4.660 3.108 1.00 92.75 93 VAL A C 1
ATOM 777 O O . VAL A 1 93 ? -2.036 -4.726 4.274 1.00 92.75 93 VAL A O 1
ATOM 780 N N . SER A 1 94 ? -0.788 -3.722 2.704 1.00 91.12 94 SER A N 1
ATOM 781 C CA . SER A 1 94 ? -0.105 -2.837 3.648 1.00 91.12 94 SER A CA 1
ATOM 782 C C . SER A 1 94 ? -1.028 -1.786 4.272 1.00 91.12 94 SER A C 1
ATOM 784 O O . SER A 1 94 ? -0.950 -1.556 5.475 1.00 91.12 94 SER A O 1
ATOM 786 N N . PHE A 1 95 ? -1.956 -1.187 3.514 1.00 92.25 95 PHE A N 1
ATOM 787 C CA . PHE A 1 95 ? -2.890 -0.184 4.048 1.00 92.25 95 PHE A CA 1
ATOM 788 C C . PHE A 1 95 ? -3.754 -0.692 5.214 1.00 92.25 95 PHE A C 1
ATOM 790 O O . PHE A 1 95 ? -3.731 -0.057 6.270 1.00 92.25 95 PHE A O 1
ATOM 797 N N . PRO A 1 96 ? -4.488 -1.818 5.105 1.00 90.50 96 PRO A N 1
ATOM 798 C CA . PRO A 1 96 ? -5.284 -2.313 6.226 1.00 90.50 96 PRO A CA 1
ATOM 799 C C . PRO A 1 96 ? -4.417 -2.758 7.410 1.00 90.50 96 PRO A C 1
ATOM 801 O O . PRO A 1 96 ? -4.847 -2.618 8.554 1.00 90.50 96 PRO A O 1
ATOM 804 N N . MET A 1 97 ? -3.199 -3.255 7.162 1.00 90.88 97 MET A N 1
ATOM 805 C CA . MET A 1 97 ? -2.259 -3.599 8.231 1.00 90.88 97 MET A CA 1
ATOM 806 C C . MET A 1 97 ? -1.818 -2.347 9.000 1.00 90.88 97 MET A C 1
ATOM 808 O O . MET A 1 97 ? -1.929 -2.310 10.223 1.00 90.88 97 MET A O 1
ATOM 812 N N . PHE A 1 98 ? -1.416 -1.290 8.293 1.00 88.50 98 PHE A N 1
ATOM 813 C CA . PHE A 1 98 ? -0.946 -0.042 8.899 1.00 88.50 98 PHE A CA 1
ATOM 814 C C . PHE A 1 98 ? -2.060 0.735 9.611 1.00 88.50 98 PHE A C 1
ATOM 816 O O . PHE A 1 98 ? -1.801 1.434 10.586 1.00 88.50 98 PHE A O 1
ATOM 823 N N . LEU A 1 99 ? -3.309 0.608 9.153 1.00 88.69 99 LEU A N 1
ATOM 824 C CA . LEU A 1 99 ? -4.474 1.177 9.835 1.00 88.69 99 LEU A CA 1
ATOM 825 C C . LEU A 1 99 ? -4.802 0.451 11.145 1.00 88.69 99 LEU A C 1
ATOM 827 O O . LEU A 1 99 ? -5.454 1.018 12.010 1.00 88.69 99 LEU A O 1
ATOM 831 N N . ARG A 1 100 ? -4.402 -0.814 11.293 1.00 87.62 100 ARG A N 1
ATOM 832 C CA . ARG A 1 100 ? -4.711 -1.618 12.482 1.00 87.62 100 ARG A CA 1
ATOM 833 C C . ARG A 1 100 ? -3.832 -1.257 13.685 1.00 87.62 100 ARG A C 1
ATOM 835 O O . ARG A 1 100 ? -4.258 -1.473 14.821 1.00 87.62 100 ARG A O 1
ATOM 842 N N . ILE A 1 101 ? -2.626 -0.751 13.437 1.00 87.00 101 ILE A N 1
ATOM 843 C CA . ILE A 1 101 ? -1.652 -0.395 14.474 1.00 87.00 101 ILE A CA 1
ATOM 844 C C . ILE A 1 101 ? -2.204 0.771 15.304 1.00 87.00 101 ILE A C 1
ATOM 846 O O . ILE A 1 101 ? -2.564 1.807 14.751 1.00 87.00 101 ILE A O 1
ATOM 850 N N . ASP A 1 102 ? -2.282 0.580 16.624 1.00 80.88 102 ASP A N 1
ATOM 851 C CA . ASP A 1 102 ? -2.722 1.576 17.618 1.00 80.88 102 ASP A CA 1
ATOM 852 C C . ASP A 1 102 ? -4.098 2.233 17.366 1.00 80.88 102 ASP A C 1
ATOM 854 O O . ASP A 1 102 ? -4.398 3.307 17.885 1.00 80.88 102 ASP A O 1
ATOM 858 N N . GLU A 1 103 ? -4.984 1.592 16.598 1.00 84.88 103 GLU A N 1
ATOM 859 C CA . GLU A 1 103 ? -6.318 2.149 16.315 1.00 84.88 103 GLU A CA 1
ATOM 860 C C . GLU A 1 103 ? -7.283 2.013 17.507 1.00 84.88 103 GLU A C 1
ATOM 862 O O . GLU A 1 103 ? -8.208 2.809 17.664 1.00 84.88 103 GLU A O 1
ATOM 867 N N . LYS A 1 104 ? -7.095 0.995 18.358 1.00 84.12 104 LYS A N 1
ATOM 868 C CA . LYS A 1 104 ? -7.971 0.744 19.510 1.00 84.12 104 LYS A CA 1
ATOM 869 C C . LYS A 1 104 ? -7.481 1.521 20.736 1.00 84.12 104 LYS A C 1
ATOM 871 O O . LYS A 1 104 ? -6.373 1.253 21.204 1.00 84.12 104 LYS A O 1
ATOM 876 N N . PRO A 1 105 ? -8.304 2.409 21.326 1.00 79.56 105 PRO A N 1
ATOM 877 C CA . PRO A 1 105 ? -7.919 3.104 22.547 1.00 79.56 105 PRO A CA 1
ATOM 878 C C . PRO A 1 105 ? -7.721 2.086 23.681 1.00 79.56 105 PRO A C 1
ATOM 880 O O . PRO A 1 105 ? -8.648 1.365 24.044 1.00 79.56 105 PRO A O 1
ATOM 883 N N . GLY A 1 106 ? -6.500 2.019 24.218 1.00 79.12 106 GLY A N 1
ATOM 884 C CA . GLY A 1 106 ? -6.122 1.119 25.315 1.00 79.12 106 GLY A CA 1
ATOM 885 C C . GLY A 1 106 ? -5.393 -0.174 24.916 1.00 79.12 106 GLY A C 1
ATOM 886 O O . GLY A 1 106 ? -4.913 -0.860 25.812 1.00 79.12 106 GLY A O 1
ATOM 887 N N . ASP A 1 107 ? -5.257 -0.495 23.621 1.00 85.62 107 ASP A N 1
ATOM 888 C CA . ASP A 1 107 ? -4.410 -1.600 23.118 1.00 85.62 107 ASP A CA 1
ATOM 889 C C . ASP A 1 107 ? -3.163 -1.010 22.447 1.00 85.62 107 ASP A C 1
ATOM 891 O O . ASP A 1 107 ? -3.145 -0.807 21.234 1.00 85.62 107 ASP A O 1
ATOM 895 N N . LEU A 1 108 ? -2.147 -0.681 23.252 1.00 84.62 108 LEU A N 1
ATOM 896 C CA . LEU A 1 108 ? -0.859 -0.196 22.749 1.00 84.62 108 LEU A CA 1
ATOM 897 C C . LEU A 1 108 ? -0.062 -1.359 22.155 1.00 84.62 108 LEU A C 1
ATOM 899 O O . LEU A 1 108 ? 0.050 -2.426 22.762 1.00 84.62 108 LEU A O 1
ATOM 903 N N . TRP A 1 109 ? 0.501 -1.157 20.969 1.00 89.00 109 TRP A N 1
ATOM 904 C CA . TRP A 1 109 ? 1.286 -2.185 20.299 1.00 89.00 109 TRP A CA 1
ATOM 905 C C . TRP A 1 109 ? 2.745 -2.182 20.763 1.00 89.00 109 TRP A C 1
ATOM 907 O O . TRP A 1 109 ? 3.464 -1.197 20.613 1.00 89.00 109 TRP A O 1
ATOM 917 N N . ASP A 1 110 ? 3.219 -3.330 21.250 1.00 91.19 110 ASP A N 1
ATOM 918 C CA . ASP A 1 110 ? 4.644 -3.540 21.511 1.00 91.19 110 ASP A CA 1
ATOM 919 C C . ASP A 1 110 ? 5.442 -3.674 20.207 1.00 91.19 110 ASP A C 1
ATOM 921 O O . ASP A 1 110 ? 4.971 -4.250 19.220 1.00 91.19 110 ASP A O 1
ATOM 925 N N . LEU A 1 111 ? 6.711 -3.250 20.227 1.00 91.00 111 LEU A N 1
ATOM 926 C CA . LEU A 1 111 ? 7.616 -3.350 19.072 1.00 91.00 111 LEU A CA 1
ATOM 927 C C . LEU A 1 111 ? 7.721 -4.779 18.522 1.00 91.00 111 LEU A C 1
ATOM 929 O O . LEU A 1 111 ? 7.750 -4.977 17.309 1.00 91.00 111 LEU A O 1
ATOM 933 N N . THR A 1 112 ? 7.734 -5.784 19.398 1.00 92.56 112 THR A N 1
ATOM 934 C CA . THR A 1 112 ? 7.796 -7.196 18.996 1.00 92.56 112 THR A CA 1
ATOM 935 C C . THR A 1 112 ? 6.535 -7.626 18.246 1.00 92.56 112 THR A C 1
ATOM 937 O O . THR A 1 112 ? 6.630 -8.338 17.248 1.00 92.56 112 THR A O 1
ATOM 940 N N . ARG A 1 113 ? 5.356 -7.164 18.682 1.00 91.94 113 ARG A N 1
ATOM 941 C CA . ARG A 1 113 ? 4.074 -7.442 18.016 1.00 91.94 113 ARG A CA 1
ATOM 942 C C . ARG A 1 113 ? 4.038 -6.797 16.635 1.00 91.94 113 ARG A C 1
ATOM 944 O O . ARG A 1 113 ? 3.705 -7.470 15.667 1.00 91.94 113 ARG A O 1
ATOM 951 N N . VAL A 1 114 ? 4.459 -5.534 16.537 1.00 92.38 114 VAL A N 1
ATOM 952 C CA . VAL A 1 114 ? 4.586 -4.827 15.251 1.00 92.38 114 VAL A CA 1
ATOM 953 C C . VAL A 1 114 ? 5.538 -5.572 14.315 1.00 92.38 114 VAL A C 1
ATOM 955 O O . VAL A 1 114 ? 5.216 -5.761 13.146 1.00 92.38 114 VAL A O 1
ATOM 958 N N . ALA A 1 115 ? 6.687 -6.034 14.816 1.00 92.88 115 ALA A N 1
ATOM 959 C CA . ALA A 1 115 ? 7.666 -6.754 14.007 1.00 92.88 115 ALA A CA 1
ATOM 960 C C . ALA A 1 115 ? 7.110 -8.076 13.453 1.00 92.88 115 ALA A C 1
ATOM 962 O O . ALA A 1 115 ? 7.269 -8.355 12.265 1.00 92.88 115 ALA A O 1
ATOM 963 N N . VAL A 1 116 ? 6.432 -8.876 14.282 1.00 93.50 116 VAL A N 1
ATOM 964 C CA . VAL A 1 116 ? 5.832 -10.150 13.852 1.00 93.50 116 VAL A CA 1
ATOM 965 C C . VAL A 1 116 ? 4.708 -9.922 12.840 1.00 93.50 116 VAL A C 1
ATOM 967 O O . VAL A 1 116 ? 4.691 -10.579 11.798 1.00 93.50 116 VAL A O 1
ATOM 970 N N . ASP A 1 117 ? 3.814 -8.964 13.090 1.00 91.69 117 ASP A N 1
ATOM 971 C CA . ASP A 1 117 ? 2.717 -8.650 12.167 1.00 91.69 117 ASP A CA 1
ATOM 972 C C . ASP A 1 117 ? 3.243 -8.081 10.838 1.00 91.69 117 ASP A C 1
ATOM 974 O O . ASP A 1 117 ? 2.742 -8.445 9.773 1.00 91.69 117 ASP A O 1
ATOM 978 N N . ALA A 1 118 ? 4.301 -7.261 10.867 1.00 91.50 118 ALA A N 1
ATOM 979 C CA . ALA A 1 118 ? 4.956 -6.758 9.661 1.00 91.50 118 ALA A CA 1
ATOM 980 C C . ALA A 1 118 ? 5.607 -7.886 8.841 1.00 91.50 118 ALA A C 1
ATOM 982 O O . ALA A 1 118 ? 5.484 -7.898 7.616 1.00 91.50 118 ALA A O 1
ATOM 983 N N . LEU A 1 119 ? 6.249 -8.862 9.496 1.00 93.44 119 LEU A N 1
ATOM 984 C CA . LEU A 1 119 ? 6.783 -10.056 8.829 1.00 93.44 119 LEU A CA 1
ATOM 985 C C . LEU A 1 119 ? 5.665 -10.907 8.214 1.00 93.44 119 LEU A C 1
ATOM 987 O O . LEU A 1 119 ? 5.795 -11.365 7.078 1.00 93.44 119 LEU A O 1
ATOM 991 N N . GLY A 1 120 ? 4.551 -11.080 8.928 1.00 93.19 120 GLY A N 1
ATOM 992 C CA . GLY A 1 120 ? 3.371 -11.776 8.418 1.00 93.19 120 GLY A CA 1
ATOM 993 C C . GLY A 1 120 ? 2.770 -11.081 7.194 1.00 93.19 120 GLY A C 1
ATOM 994 O O . GLY A 1 120 ? 2.485 -11.733 6.190 1.00 93.19 120 GLY A O 1
ATOM 995 N N . ALA A 1 121 ? 2.643 -9.754 7.235 1.00 93.06 121 ALA A N 1
ATOM 996 C CA . ALA A 1 121 ? 2.167 -8.957 6.108 1.00 93.06 121 ALA A CA 1
ATOM 997 C C . ALA A 1 121 ? 3.122 -9.031 4.908 1.00 93.06 121 ALA A C 1
ATOM 999 O O . ALA A 1 121 ? 2.669 -9.216 3.778 1.00 93.06 121 ALA A O 1
ATOM 1000 N N . ALA A 1 122 ? 4.435 -8.960 5.144 1.00 92.56 122 ALA A N 1
ATOM 1001 C CA . ALA A 1 122 ? 5.438 -9.133 4.097 1.00 92.56 122 ALA A CA 1
ATOM 1002 C C . ALA A 1 122 ? 5.331 -10.519 3.442 1.00 92.56 122 ALA A C 1
ATOM 1004 O O . ALA A 1 122 ? 5.351 -10.617 2.216 1.00 92.56 122 ALA A O 1
ATOM 1005 N N . MET A 1 123 ? 5.145 -11.577 4.237 1.00 95.06 123 MET A N 1
ATOM 1006 C CA . MET A 1 123 ? 4.959 -12.934 3.722 1.00 95.06 123 MET A CA 1
ATOM 1007 C C . MET A 1 123 ? 3.649 -13.089 2.936 1.00 95.06 123 MET A C 1
ATOM 1009 O O . MET A 1 123 ? 3.601 -13.771 1.917 1.00 95.06 123 MET A O 1
ATOM 1013 N N . LEU A 1 124 ? 2.571 -12.435 3.370 1.00 94.06 124 LEU A N 1
ATOM 1014 C CA . LEU A 1 124 ? 1.313 -12.441 2.625 1.00 94.06 124 LEU A CA 1
ATOM 1015 C C . LEU A 1 124 ? 1.479 -11.771 1.255 1.00 94.06 124 LEU A C 1
ATOM 1017 O O . LEU A 1 124 ? 1.031 -12.316 0.247 1.00 94.06 124 LEU A O 1
ATOM 1021 N N . VAL A 1 125 ? 2.165 -10.625 1.205 1.00 93.25 125 VAL A N 1
ATOM 1022 C CA . VAL A 1 125 ? 2.485 -9.945 -0.055 1.00 93.25 125 VAL A CA 1
ATOM 1023 C C . VAL A 1 125 ? 3.305 -10.858 -0.966 1.00 93.25 125 VAL A C 1
ATOM 1025 O O . VAL A 1 125 ? 2.935 -11.031 -2.124 1.00 93.25 125 VAL A O 1
ATOM 1028 N N . THR A 1 126 ? 4.370 -11.497 -0.469 1.00 92.06 126 THR A N 1
ATOM 1029 C CA . THR A 1 126 ? 5.204 -12.379 -1.305 1.00 92.06 126 THR A CA 1
ATOM 1030 C C . THR A 1 126 ? 4.427 -13.570 -1.856 1.00 92.06 126 THR A C 1
ATOM 1032 O O . THR A 1 126 ? 4.592 -13.894 -3.030 1.00 92.06 126 THR A O 1
ATOM 1035 N N . ILE A 1 127 ? 3.533 -14.174 -1.068 1.00 93.12 127 ILE A N 1
ATOM 1036 C CA . ILE A 1 127 ? 2.658 -15.259 -1.531 1.00 93.12 127 ILE A CA 1
ATOM 1037 C C . ILE A 1 127 ? 1.737 -14.777 -2.657 1.00 93.12 127 ILE A C 1
ATOM 1039 O O . ILE A 1 127 ? 1.627 -15.447 -3.682 1.00 93.12 127 ILE A O 1
ATOM 1043 N N . ILE A 1 128 ? 1.089 -13.616 -2.512 1.00 92.19 128 ILE A N 1
ATOM 1044 C CA . ILE A 1 128 ? 0.179 -13.093 -3.546 1.00 92.19 128 ILE A CA 1
ATOM 1045 C C . ILE A 1 128 ? 0.943 -12.790 -4.843 1.00 92.19 128 ILE A C 1
ATOM 1047 O O . ILE A 1 128 ? 0.460 -13.096 -5.935 1.00 92.19 128 ILE A O 1
ATOM 1051 N N . LEU A 1 129 ? 2.150 -12.233 -4.734 1.00 89.56 129 LEU A N 1
ATOM 1052 C CA . LEU A 1 129 ? 3.005 -11.962 -5.890 1.00 89.56 129 LEU A CA 1
ATOM 1053 C C . LEU A 1 129 ? 3.471 -13.253 -6.576 1.00 89.56 129 LEU A C 1
ATOM 1055 O O . LEU A 1 129 ? 3.540 -13.299 -7.805 1.00 89.56 129 LEU A O 1
ATOM 1059 N N . ASP A 1 130 ? 3.759 -14.309 -5.812 1.00 89.31 130 ASP A N 1
ATOM 1060 C CA . ASP A 1 130 ? 4.126 -15.611 -6.372 1.00 89.31 130 ASP A CA 1
ATOM 1061 C C . ASP A 1 130 ? 2.935 -16.286 -7.069 1.00 89.31 130 ASP A C 1
ATOM 1063 O O . ASP A 1 130 ? 3.073 -16.782 -8.187 1.00 89.31 130 ASP A O 1
ATOM 1067 N N . LEU A 1 131 ? 1.731 -16.198 -6.492 1.00 89.88 131 LEU A N 1
ATOM 1068 C CA . LEU A 1 131 ? 0.504 -16.650 -7.155 1.00 89.88 131 LEU A CA 1
ATOM 1069 C C . LEU A 1 131 ? 0.295 -15.911 -8.482 1.00 89.88 131 LEU A C 1
ATOM 1071 O O . LEU A 1 131 ? 0.086 -16.553 -9.512 1.00 89.88 131 LEU A O 1
ATOM 1075 N N . TRP A 1 132 ? 0.420 -14.580 -8.496 1.00 86.56 132 TRP A N 1
ATOM 1076 C CA . TRP A 1 132 ? 0.345 -13.798 -9.734 1.00 86.56 132 TRP A CA 1
ATOM 1077 C C . TRP A 1 132 ? 1.356 -14.294 -10.771 1.00 86.56 132 TRP A C 1
ATOM 1079 O O . TRP A 1 132 ? 1.007 -14.523 -11.931 1.00 86.56 132 TRP A O 1
ATOM 1089 N N . ARG A 1 133 ? 2.609 -14.500 -10.351 1.00 83.81 133 ARG A N 1
ATOM 1090 C CA . ARG A 1 133 ? 3.681 -14.998 -11.217 1.00 83.81 133 ARG A CA 1
ATOM 1091 C C . ARG A 1 133 ? 3.341 -16.359 -11.827 1.00 83.81 133 ARG A C 1
ATOM 1093 O O . ARG A 1 133 ? 3.611 -16.552 -13.011 1.00 83.81 133 ARG A O 1
ATOM 1100 N N . ILE A 1 134 ? 2.769 -17.282 -11.051 1.00 85.31 134 ILE A N 1
ATOM 1101 C CA . ILE A 1 134 ? 2.402 -18.630 -11.511 1.00 85.31 134 ILE A CA 1
ATOM 1102 C C . ILE A 1 134 ? 1.222 -18.584 -12.491 1.00 85.31 134 ILE A C 1
ATOM 1104 O O . ILE A 1 134 ? 1.249 -19.292 -13.496 1.00 85.31 134 ILE A O 1
ATOM 1108 N N . PHE A 1 135 ? 0.201 -17.763 -12.225 1.00 83.12 135 PHE A N 1
ATOM 1109 C CA . PHE A 1 135 ? -1.018 -17.734 -13.041 1.00 83.12 135 PHE A CA 1
ATOM 1110 C C . PHE A 1 135 ? -0.902 -16.889 -14.316 1.00 83.12 135 PHE A C 1
ATOM 1112 O O . PHE A 1 135 ? -1.440 -17.282 -15.348 1.00 83.12 135 PHE A O 1
ATOM 1119 N N . LEU A 1 136 ? -0.237 -15.731 -14.257 1.00 77.38 136 LEU A N 1
ATOM 1120 C CA . LEU A 1 136 ? -0.219 -14.750 -15.353 1.00 77.38 136 LEU A CA 1
ATOM 1121 C C . LEU A 1 136 ? 1.128 -14.683 -16.085 1.00 77.38 136 LEU A C 1
ATOM 1123 O O . LEU A 1 136 ? 1.169 -14.299 -17.252 1.00 77.38 136 LEU A O 1
ATOM 1127 N N . GLY A 1 137 ? 2.221 -15.094 -15.437 1.00 70.69 137 GLY A N 1
ATOM 1128 C CA . GLY A 1 137 ? 3.556 -15.072 -16.032 1.00 70.69 137 GLY A CA 1
ATOM 1129 C C . GLY A 1 137 ? 4.166 -13.663 -16.168 1.00 70.69 137 GLY A C 1
ATOM 1130 O O . GLY A 1 137 ? 3.636 -12.680 -15.647 1.00 70.69 137 GLY A O 1
ATOM 1131 N N . PRO A 1 138 ? 5.346 -13.548 -16.808 1.00 70.00 138 PRO A N 1
ATOM 1132 C CA . PRO A 1 138 ? 6.061 -12.282 -16.952 1.00 70.00 138 PRO A CA 1
ATOM 1133 C C . PRO A 1 138 ? 5.388 -11.323 -17.949 1.00 70.00 138 PRO A C 1
ATOM 1135 O O . PRO A 1 138 ? 4.916 -11.733 -19.004 1.00 70.00 138 PRO A O 1
ATOM 1138 N N . ILE A 1 139 ? 5.431 -10.023 -17.635 1.00 64.62 139 ILE A N 1
ATOM 1139 C CA . ILE A 1 139 ? 4.822 -8.929 -18.423 1.00 64.62 139 ILE A CA 1
ATOM 1140 C C . ILE A 1 139 ? 5.482 -8.767 -19.804 1.00 64.62 139 ILE A C 1
ATOM 1142 O O . ILE A 1 139 ? 4.831 -8.363 -20.763 1.00 64.62 139 ILE A O 1
ATOM 1146 N N . VAL A 1 140 ? 6.772 -9.093 -19.921 1.00 62.22 140 VAL A N 1
ATOM 1147 C CA . VAL A 1 140 ? 7.525 -9.025 -21.180 1.00 62.22 140 VAL A CA 1
ATOM 1148 C C . VAL A 1 140 ? 7.927 -10.444 -21.587 1.00 62.22 140 VAL A C 1
ATOM 1150 O O . VAL A 1 140 ? 8.458 -11.177 -20.744 1.00 62.22 140 VAL A O 1
ATOM 1153 N N . PRO A 1 141 ? 7.727 -10.850 -22.857 1.00 57.69 141 PRO A N 1
ATOM 1154 C CA . PRO A 1 141 ? 8.209 -12.137 -23.331 1.00 57.69 141 PRO A CA 1
ATOM 1155 C C . PRO A 1 141 ? 9.731 -12.188 -23.190 1.00 57.69 141 PRO A C 1
ATOM 1157 O O . PRO A 1 141 ? 10.463 -11.424 -23.824 1.00 57.69 141 PRO A O 1
ATOM 1160 N N . GLN A 1 142 ? 10.226 -13.093 -22.345 1.00 58.22 142 GLN A N 1
ATOM 1161 C CA . GLN A 1 142 ? 11.657 -13.329 -22.242 1.00 58.22 142 GLN A CA 1
ATOM 1162 C C . GLN A 1 142 ? 12.140 -13.934 -23.560 1.00 58.22 142 GLN A C 1
ATOM 1164 O O . GLN A 1 142 ? 11.883 -15.101 -23.855 1.00 58.22 142 GLN A O 1
ATOM 1169 N N . ARG A 1 143 ? 12.854 -13.131 -24.360 1.00 50.75 143 ARG A N 1
ATOM 1170 C CA . ARG A 1 143 ? 13.394 -13.518 -25.677 1.00 50.75 143 ARG A CA 1
ATOM 1171 C C . ARG A 1 143 ? 14.265 -14.788 -25.641 1.00 50.75 143 ARG A C 1
ATOM 1173 O O . ARG A 1 143 ? 14.462 -15.393 -26.685 1.00 50.75 143 ARG A O 1
ATOM 1180 N N . ASN A 1 144 ? 14.698 -15.231 -24.454 1.00 49.19 144 ASN A N 1
ATOM 1181 C CA . ASN A 1 144 ? 15.538 -16.410 -24.232 1.00 49.19 144 ASN A CA 1
ATOM 1182 C C . ASN A 1 144 ? 14.909 -17.483 -23.318 1.00 49.19 144 ASN A C 1
ATOM 1184 O O . ASN A 1 144 ? 15.623 -18.187 -22.612 1.00 49.19 144 ASN A O 1
ATOM 1188 N N . ALA A 1 145 ? 13.594 -17.710 -23.373 1.00 50.22 145 ALA A N 1
ATOM 1189 C CA . ALA A 1 145 ? 12.974 -18.889 -22.740 1.00 50.22 145 ALA A CA 1
ATOM 1190 C C . ALA A 1 145 ? 13.328 -20.240 -23.427 1.00 50.22 145 ALA A C 1
ATOM 1192 O O . ALA A 1 145 ? 12.632 -21.233 -23.238 1.00 50.22 145 ALA A O 1
ATOM 1193 N N . LYS A 1 146 ? 14.391 -20.294 -24.250 1.00 47.47 146 LYS A N 1
ATOM 1194 C CA . LYS A 1 146 ? 14.906 -21.520 -24.893 1.00 47.47 146 LYS A CA 1
ATOM 1195 C C . LYS A 1 146 ? 16.144 -22.121 -24.218 1.00 47.47 146 LYS A C 1
ATOM 1197 O O . LYS A 1 146 ? 16.660 -23.119 -24.702 1.00 47.47 146 LYS A O 1
ATOM 1202 N N . GLN A 1 147 ? 16.593 -21.581 -23.088 1.00 48.31 147 GLN A N 1
ATOM 1203 C CA . GLN A 1 147 ? 17.592 -22.237 -22.241 1.00 48.31 147 GLN A CA 1
ATOM 1204 C C . GLN A 1 147 ? 17.103 -22.238 -20.794 1.00 48.31 147 GLN A C 1
ATOM 1206 O O . GLN A 1 147 ? 17.621 -21.536 -19.931 1.00 48.31 147 GLN A O 1
ATOM 1211 N N . CYS A 1 148 ? 16.075 -23.042 -20.520 1.00 53.75 148 CYS A N 1
ATOM 1212 C CA . CYS A 1 148 ? 15.880 -23.537 -19.165 1.00 53.75 148 CYS A CA 1
ATOM 1213 C C . CYS A 1 148 ? 17.066 -24.452 -18.837 1.00 53.75 148 CYS A C 1
ATOM 1215 O O . CYS A 1 148 ? 17.038 -25.646 -19.127 1.00 53.75 148 CYS A O 1
ATOM 1217 N N . LEU A 1 149 ? 18.114 -23.875 -18.248 1.00 50.72 149 LEU A N 1
ATOM 1218 C CA . LEU A 1 149 ? 19.032 -24.624 -17.398 1.00 50.72 149 LEU A CA 1
ATOM 1219 C C . LEU A 1 149 ? 18.170 -25.329 -16.339 1.00 50.72 149 LEU A C 1
ATOM 1221 O O . LEU A 1 149 ? 17.234 -24.726 -15.810 1.00 50.72 149 LEU A O 1
ATOM 1225 N N . GLN A 1 150 ? 18.413 -26.629 -16.166 1.00 49.94 150 GLN A N 1
ATOM 1226 C CA . GLN A 1 150 ? 17.584 -27.601 -15.452 1.00 49.94 150 GLN A CA 1
ATOM 1227 C C . GLN A 1 150 ? 16.798 -27.047 -14.260 1.00 49.94 150 GLN A C 1
ATOM 1229 O O . GLN A 1 150 ? 17.296 -26.272 -13.449 1.00 49.94 150 GLN A O 1
ATOM 1234 N N . ARG A 1 151 ? 15.571 -27.558 -14.113 1.00 46.81 151 ARG A N 1
ATOM 1235 C CA . ARG A 1 151 ? 14.736 -27.434 -12.916 1.00 46.81 151 ARG A CA 1
ATOM 1236 C C . ARG A 1 151 ? 15.484 -28.066 -11.728 1.00 46.81 151 ARG A C 1
ATOM 1238 O O . ARG A 1 151 ? 15.319 -29.245 -11.444 1.00 46.81 151 ARG A O 1
ATOM 1245 N N . GLY A 1 152 ? 16.350 -27.291 -11.089 1.00 56.62 152 GLY A N 1
ATOM 1246 C CA . GLY A 1 152 ? 17.231 -27.712 -10.007 1.00 56.62 152 GLY A CA 1
ATOM 1247 C C . GLY A 1 152 ? 17.816 -26.495 -9.299 1.00 56.62 152 GLY A C 1
ATOM 1248 O O . GLY A 1 152 ? 17.953 -25.424 -9.890 1.00 56.62 152 GLY A O 1
ATOM 1249 N N . LEU A 1 153 ? 18.103 -26.636 -8.005 1.00 53.41 153 LEU A N 1
ATOM 1250 C CA . LEU A 1 153 ? 18.723 -25.563 -7.231 1.00 53.41 153 LEU A CA 1
ATOM 1251 C C . LEU A 1 153 ? 20.153 -25.324 -7.762 1.00 53.41 153 LEU A C 1
ATOM 1253 O O . LEU A 1 153 ? 20.821 -26.304 -8.099 1.00 53.41 153 LEU A O 1
ATOM 1257 N N . PRO A 1 154 ? 20.645 -24.068 -7.818 1.00 56.34 154 PRO A N 1
ATOM 1258 C CA . PRO A 1 154 ? 21.898 -23.694 -8.497 1.00 56.34 154 PRO A CA 1
ATOM 1259 C C . PRO A 1 154 ? 23.155 -24.465 -8.059 1.00 56.34 154 PRO A C 1
ATOM 1261 O O . PRO A 1 154 ? 24.178 -24.432 -8.737 1.00 56.34 154 PRO A O 1
ATOM 1264 N N . TRP A 1 155 ? 23.103 -25.133 -6.907 1.00 60.91 155 TRP A N 1
ATOM 1265 C CA . TRP A 1 155 ? 24.218 -25.861 -6.307 1.00 60.91 155 TRP A CA 1
ATOM 1266 C C . TRP A 1 155 ? 24.233 -27.365 -6.609 1.00 60.91 155 TRP A C 1
ATOM 1268 O O . TRP A 1 155 ? 25.222 -28.023 -6.297 1.00 60.91 155 TRP A O 1
ATOM 1278 N N . PHE A 1 156 ? 23.195 -27.933 -7.228 1.00 52.44 156 PHE A N 1
ATOM 1279 C CA . PHE A 1 156 ? 23.227 -29.332 -7.664 1.00 52.44 156 PHE A CA 1
ATOM 1280 C C . PHE A 1 156 ? 23.870 -29.431 -9.051 1.00 52.44 156 PHE A C 1
ATOM 1282 O O . PHE A 1 156 ? 23.186 -29.549 -10.064 1.00 52.44 156 PHE A O 1
ATOM 1289 N N . HIS A 1 157 ? 25.202 -29.377 -9.100 1.00 51.69 157 HIS A N 1
ATOM 1290 C CA . HIS A 1 157 ? 25.943 -29.771 -10.297 1.00 51.69 157 HIS A CA 1
ATOM 1291 C C . HIS A 1 157 ? 25.971 -31.302 -10.359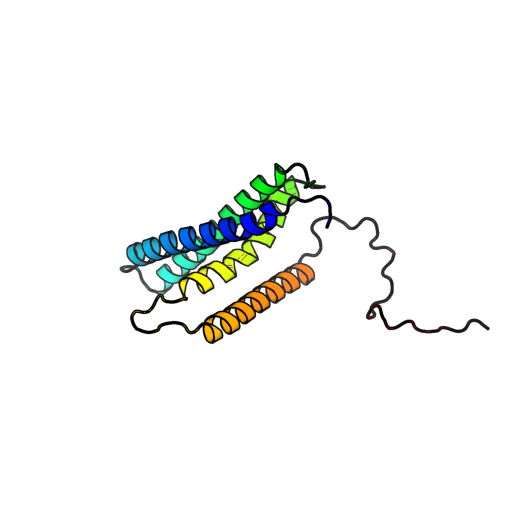 1.00 51.69 157 HIS A C 1
ATOM 1293 O O . HIS A 1 157 ? 26.719 -31.958 -9.637 1.00 51.69 157 HIS A O 1
ATOM 1299 N N . GLY A 1 158 ? 25.111 -31.882 -11.195 1.00 46.28 158 GLY A N 1
ATOM 1300 C CA . GLY A 1 158 ? 25.201 -33.292 -11.551 1.00 46.28 158 GLY A CA 1
ATOM 1301 C C . GLY A 1 158 ? 26.447 -33.514 -12.402 1.00 46.28 158 GLY A C 1
ATOM 1302 O O . GLY A 1 158 ? 26.474 -33.121 -13.564 1.00 46.28 158 GLY A O 1
ATOM 1303 N N . HIS A 1 159 ? 27.476 -34.133 -11.825 1.00 49.31 159 HIS A N 1
ATOM 1304 C CA . HIS A 1 159 ? 28.580 -34.709 -12.585 1.00 49.31 159 HIS A CA 1
ATOM 1305 C C . HIS A 1 159 ? 28.033 -35.842 -13.461 1.00 49.31 159 HIS A C 1
ATOM 1307 O O . HIS A 1 159 ? 27.794 -36.946 -12.975 1.00 49.31 159 HIS A O 1
ATOM 1313 N N . ALA A 1 160 ? 27.820 -35.572 -14.745 1.00 45.62 160 ALA A N 1
ATOM 1314 C CA . ALA A 1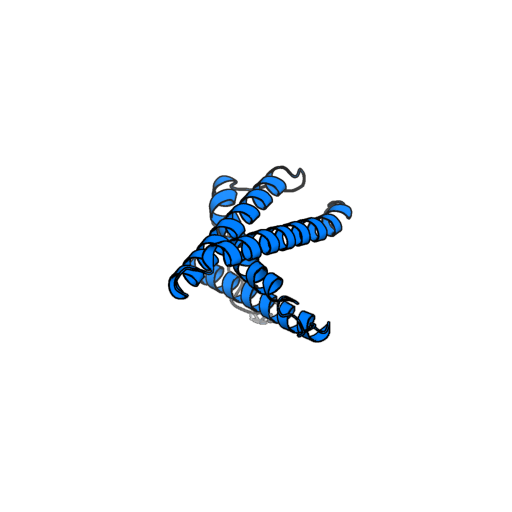 160 ? 27.686 -36.619 -15.746 1.00 45.62 160 ALA A CA 1
ATOM 1315 C C . ALA A 1 160 ? 29.063 -36.823 -16.390 1.00 45.62 160 ALA A C 1
ATOM 1317 O O . ALA A 1 160 ? 29.551 -35.967 -17.122 1.00 45.62 160 ALA A O 1
ATOM 1318 N N . ASN A 1 161 ? 29.705 -37.934 -16.026 1.00 43.78 161 ASN A N 1
ATOM 1319 C CA . ASN A 1 161 ? 30.920 -38.449 -16.647 1.00 43.78 161 ASN A CA 1
ATOM 1320 C C . ASN A 1 161 ? 30.655 -38.783 -18.122 1.00 43.78 161 ASN A C 1
ATOM 1322 O O . ASN A 1 161 ? 29.731 -39.544 -18.406 1.00 43.78 161 ASN A O 1
ATOM 1326 N N . GLU A 1 162 ? 31.501 -38.297 -19.027 1.00 40.25 162 GLU A N 1
ATOM 1327 C CA . GLU A 1 162 ? 31.609 -38.825 -20.389 1.00 40.25 162 GLU A CA 1
ATOM 1328 C C . GLU A 1 162 ? 32.833 -39.751 -20.460 1.00 40.25 162 GLU A C 1
ATOM 1330 O O . GLU A 1 162 ? 33.979 -39.312 -20.349 1.00 40.25 162 GLU A O 1
ATOM 1335 N N . THR A 1 163 ? 32.551 -41.051 -20.562 1.00 35.41 163 THR A N 1
ATOM 1336 C CA . THR A 1 163 ? 33.420 -42.072 -21.168 1.00 35.41 163 THR A CA 1
ATOM 1337 C C . THR A 1 163 ? 33.118 -42.156 -22.650 1.00 35.41 163 THR A C 1
ATOM 1339 O O . THR A 1 163 ? 31.902 -42.153 -22.959 1.00 35.41 163 THR A O 1
#

Foldseek 3Di:
DPPDDPVVVVVVVVLVVVLLVVLLVVLVVLCVVCVPPDPVVSVVVSLVSQLVSLLVSLLVVLVVQPPDPVDDDPDVVLSNPVVSNLSSLLSSLVNVLSNVAPVDVPDHDDPVNNVVSVVVSVVVSVVVSVVCCVPPNDSDPPPPPPDPPDPDDPPPDDDDDDD